Protein AF-A0A7X2ZW17-F1 (afdb_monomer_lite)

Sequence (114 aa):
MMQKDKVEVTSWTDDLEYINEELEYLIDIEDRILNNVHLYQQLHELKNENQSRIKTLQRYGSNMRHIIECDTAQCDAFYLQKHEKNRIVYLEHIKNYRRIKTKVLSQILLNIKV

pLDDT: mean 90.51, std 11.85, range [49.38, 98.75]

Radius of gyration: 18.06 Å; chains: 1; bounding box: 43×22×52 Å

Organism: NCBI:txid248905

Structure (mmCIF, N/CA/C/O backbone):
data_AF-A0A7X2ZW17-F1
#
_entry.id   AF-A0A7X2ZW17-F1
#
loop_
_atom_site.group_PDB
_atom_site.id
_atom_site.type_symbol
_atom_site.label_atom_id
_atom_site.label_alt_id
_atom_site.label_comp_id
_atom_site.label_asym_id
_atom_site.label_entity_id
_atom_site.label_seq_id
_atom_site.pdbx_PDB_ins_code
_atom_site.Cartn_x
_atom_site.Cartn_y
_atom_site.Cartn_z
_atom_site.occupancy
_atom_site.B_iso_or_equiv
_atom_site.auth_seq_id
_atom_site.auth_comp_id
_atom_site.auth_asym_id
_atom_site.auth_atom_id
_atom_site.pdbx_PDB_model_num
ATOM 1 N N . MET A 1 1 ? 11.509 -7.423 -22.107 1.00 57.97 1 MET A N 1
ATOM 2 C CA . MET A 1 1 ? 11.725 -6.701 -20.835 1.00 57.97 1 MET A CA 1
ATOM 3 C C . MET A 1 1 ? 10.626 -5.665 -20.646 1.00 57.97 1 MET A C 1
ATOM 5 O O . MET A 1 1 ? 9.693 -5.940 -19.911 1.00 57.97 1 MET A O 1
ATOM 9 N N . MET A 1 2 ? 10.590 -4.624 -21.483 1.00 71.69 2 MET A N 1
ATOM 10 C CA . MET A 1 2 ? 9.655 -3.494 -21.368 1.00 71.69 2 MET A CA 1
ATOM 11 C C . MET A 1 2 ? 8.157 -3.847 -21.246 1.00 71.69 2 MET A C 1
ATOM 13 O O . MET A 1 2 ? 7.451 -3.232 -20.455 1.00 71.69 2 MET A O 1
ATOM 17 N N . GLN A 1 3 ? 7.651 -4.848 -21.981 1.00 77.50 3 GLN A N 1
ATOM 18 C CA . GLN A 1 3 ? 6.237 -5.244 -21.871 1.00 77.50 3 GLN A CA 1
ATOM 19 C C . GLN A 1 3 ? 5.910 -5.893 -20.517 1.00 77.50 3 GLN A C 1
ATOM 21 O O . GLN A 1 3 ? 4.833 -5.661 -19.978 1.00 77.50 3 GLN A O 1
ATOM 26 N N . LYS A 1 4 ? 6.839 -6.680 -19.960 1.00 84.69 4 LYS A N 1
ATOM 27 C CA . LYS A 1 4 ? 6.680 -7.297 -18.638 1.00 84.69 4 LYS A CA 1
ATOM 28 C C . LYS A 1 4 ? 6.721 -6.226 -17.550 1.00 84.69 4 LYS A C 1
ATOM 30 O O . LYS A 1 4 ? 5.828 -6.192 -16.716 1.00 84.69 4 LYS A O 1
ATOM 35 N N . ASP A 1 5 ? 7.690 -5.321 -17.629 1.00 88.25 5 ASP A N 1
ATOM 36 C CA . ASP A 1 5 ? 7.874 -4.239 -16.657 1.00 88.25 5 ASP A CA 1
ATOM 37 C C . ASP A 1 5 ? 6.672 -3.283 -16.653 1.00 88.25 5 ASP A C 1
ATOM 39 O O . ASP A 1 5 ? 6.245 -2.806 -15.605 1.00 88.25 5 ASP A O 1
ATOM 43 N N . LYS A 1 6 ? 6.077 -3.038 -17.828 1.00 87.94 6 LYS A N 1
ATOM 44 C CA . LYS A 1 6 ? 4.842 -2.259 -17.959 1.00 87.94 6 LYS A CA 1
ATOM 45 C C . LYS A 1 6 ? 3.655 -2.951 -17.294 1.00 87.94 6 LYS A C 1
ATOM 47 O O . LYS A 1 6 ? 2.929 -2.303 -16.549 1.00 87.94 6 LYS A O 1
ATOM 52 N N . VAL A 1 7 ? 3.460 -4.245 -17.562 1.00 92.06 7 VAL A N 1
ATOM 53 C CA . VAL A 1 7 ? 2.406 -5.044 -16.913 1.00 92.06 7 VAL A CA 1
ATOM 54 C C . VAL A 1 7 ? 2.595 -5.047 -15.398 1.00 92.06 7 VAL A C 1
ATOM 56 O O . VAL A 1 7 ? 1.628 -4.900 -14.659 1.00 92.06 7 VAL A O 1
ATOM 59 N N . GLU A 1 8 ? 3.838 -5.149 -14.937 1.00 94.88 8 GLU A N 1
ATOM 60 C CA . GLU A 1 8 ? 4.168 -5.143 -13.519 1.00 94.88 8 GLU A CA 1
ATOM 61 C C . GLU A 1 8 ? 3.863 -3.786 -12.856 1.00 94.88 8 GLU A C 1
ATOM 63 O O . GLU A 1 8 ? 3.199 -3.756 -11.823 1.00 94.88 8 GLU A O 1
ATOM 68 N N . VAL A 1 9 ? 4.222 -2.657 -13.480 1.00 94.94 9 VAL A N 1
ATOM 69 C CA . VAL A 1 9 ? 3.849 -1.320 -12.972 1.00 94.94 9 VAL A CA 1
ATOM 70 C C . VAL A 1 9 ? 2.335 -1.111 -12.954 1.00 94.94 9 VAL A C 1
ATOM 72 O O . VAL A 1 9 ? 1.824 -0.506 -12.010 1.00 94.94 9 VAL A O 1
ATOM 75 N N . THR A 1 10 ? 1.611 -1.600 -13.967 1.00 95.25 10 THR A N 1
ATOM 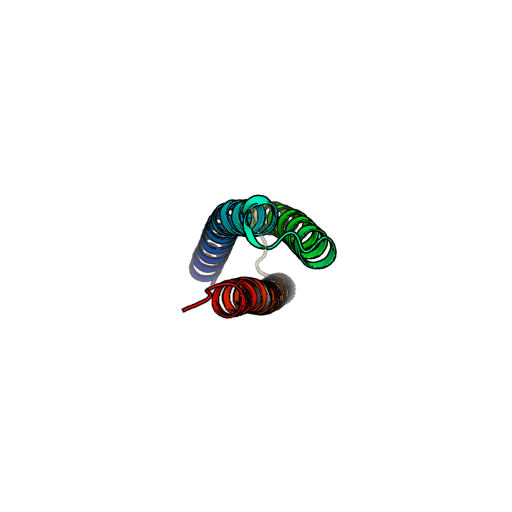76 C CA . THR A 1 10 ? 0.141 -1.565 -13.969 1.00 95.25 10 THR A CA 1
ATOM 77 C C . THR A 1 10 ? -0.413 -2.363 -12.794 1.00 95.25 10 THR A C 1
ATOM 79 O O . THR A 1 10 ? -1.154 -1.797 -12.002 1.00 95.25 10 THR A O 1
ATOM 82 N N . SER A 1 11 ? 0.044 -3.603 -12.600 1.00 97.44 11 SER A N 1
ATOM 83 C CA . SER A 1 11 ? -0.373 -4.442 -11.47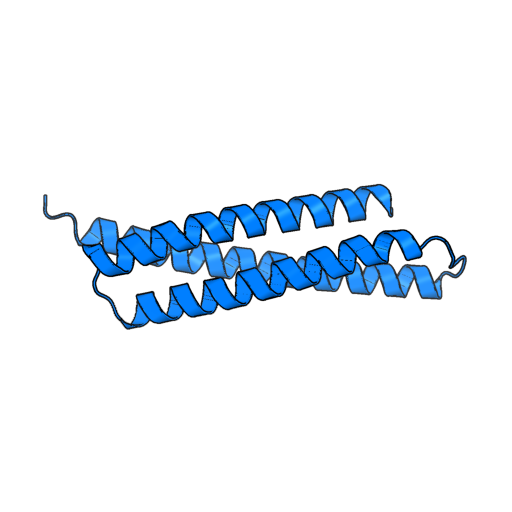0 1.00 97.44 11 SER A CA 1
ATOM 84 C C . SER A 1 11 ? -0.110 -3.774 -10.121 1.00 97.44 11 SER A C 1
ATOM 86 O O . SER A 1 11 ? -0.986 -3.765 -9.266 1.00 97.44 11 SER A O 1
ATOM 88 N N . TRP A 1 12 ? 1.069 -3.176 -9.922 1.00 98.31 12 TRP A N 1
ATOM 89 C CA . TRP A 1 12 ? 1.361 -2.452 -8.685 1.00 98.31 12 TRP A CA 1
ATOM 90 C C . TRP A 1 12 ? 0.440 -1.251 -8.493 1.00 98.31 12 TRP A C 1
ATOM 92 O O . TRP A 1 12 ? 0.035 -0.971 -7.373 1.00 98.31 12 TRP A O 1
ATOM 102 N N . THR A 1 13 ? 0.127 -0.523 -9.566 1.00 98.00 13 THR A N 1
ATOM 103 C CA . THR A 1 13 ? -0.780 0.629 -9.495 1.00 98.00 13 THR A CA 1
ATOM 104 C C . THR A 1 13 ? -2.181 0.179 -9.094 1.00 98.00 13 THR A C 1
ATOM 106 O O . THR A 1 13 ? -2.738 0.754 -8.166 1.00 98.00 13 THR A O 1
ATOM 109 N N . ASP A 1 14 ? -2.698 -0.879 -9.721 1.00 98.38 14 ASP A N 1
ATOM 110 C CA . ASP A 1 14 ? -4.015 -1.448 -9.421 1.00 98.38 14 ASP A CA 1
ATOM 111 C C . ASP A 1 14 ? -4.096 -1.938 -7.963 1.00 98.38 14 ASP A C 1
ATOM 113 O O . ASP A 1 14 ? -5.061 -1.643 -7.258 1.00 98.38 14 ASP A O 1
ATOM 117 N N . ASP A 1 15 ? -3.046 -2.601 -7.464 1.00 98.44 15 ASP A N 1
ATOM 118 C CA . ASP A 1 15 ? -2.956 -3.012 -6.057 1.00 98.44 15 ASP A CA 1
ATOM 119 C C . ASP A 1 15 ? -3.002 -1.813 -5.098 1.00 98.44 15 ASP A C 1
ATOM 121 O O . ASP A 1 15 ? -3.632 -1.878 -4.041 1.00 98.44 15 ASP A O 1
ATOM 125 N N . LEU A 1 16 ? -2.308 -0.718 -5.432 1.00 98.69 16 LEU A N 1
ATOM 126 C CA . LEU A 1 16 ? -2.301 0.480 -4.595 1.00 98.69 16 LEU A CA 1
ATOM 127 C C . LEU A 1 16 ? -3.640 1.228 -4.643 1.00 98.69 16 LEU A C 1
ATOM 129 O O . LEU A 1 16 ? -4.037 1.784 -3.620 1.00 98.69 16 LEU A O 1
ATOM 133 N N . GLU A 1 17 ? -4.340 1.241 -5.779 1.00 98.56 17 GLU A N 1
ATOM 134 C CA . GLU A 1 17 ? -5.703 1.785 -5.886 1.00 98.56 17 GLU A CA 1
ATOM 135 C C . GLU A 1 17 ? -6.672 0.976 -5.013 1.00 98.56 17 GLU A C 1
ATOM 137 O O . GLU A 1 17 ? -7.383 1.549 -4.188 1.00 98.56 17 GLU A O 1
ATOM 142 N N . TYR A 1 18 ? -6.605 -0.359 -5.073 1.00 98.69 18 TYR A N 1
ATOM 143 C CA . TYR A 1 18 ? -7.376 -1.224 -4.174 1.00 98.69 18 TYR A CA 1
ATOM 144 C C . TYR A 1 18 ? -7.057 -0.945 -2.696 1.00 98.69 18 TYR A C 1
ATOM 146 O O . TYR A 1 18 ? -7.952 -0.825 -1.860 1.00 98.69 18 TYR A O 1
ATOM 154 N N . ILE A 1 19 ? -5.774 -0.786 -2.354 1.00 98.75 19 ILE A N 1
ATOM 155 C CA . ILE A 1 19 ? -5.361 -0.413 -0.994 1.00 98.75 19 ILE A CA 1
ATOM 156 C C . ILE A 1 19 ? -5.912 0.957 -0.594 1.00 98.75 19 ILE A C 1
ATOM 158 O O . ILE A 1 19 ? -6.244 1.146 0.575 1.00 98.75 19 ILE A O 1
ATOM 162 N N . ASN A 1 20 ? -6.016 1.910 -1.522 1.00 98.56 20 ASN A N 1
ATOM 163 C CA . ASN A 1 20 ? -6.591 3.220 -1.234 1.00 98.56 20 ASN A CA 1
ATOM 164 C C . ASN A 1 20 ? -8.059 3.091 -0.809 1.00 98.56 20 ASN A C 1
ATOM 166 O O . ASN A 1 20 ? -8.437 3.675 0.202 1.00 98.56 20 ASN A O 1
ATOM 170 N N . GLU A 1 21 ? -8.850 2.297 -1.534 1.00 98.56 21 GLU A N 1
ATOM 171 C CA . GLU A 1 21 ? -10.241 1.994 -1.172 1.00 98.56 21 GLU A CA 1
ATOM 172 C C . GLU A 1 21 ? -10.325 1.264 0.174 1.00 98.56 21 GLU A C 1
ATOM 174 O O . GLU A 1 21 ? -11.106 1.639 1.048 1.00 98.56 21 GLU A O 1
ATOM 179 N N . GLU A 1 22 ? -9.473 0.258 0.391 1.00 98.56 22 GLU A N 1
ATOM 180 C CA . GLU A 1 22 ? -9.455 -0.491 1.647 1.00 98.56 22 GLU A CA 1
ATOM 181 C C . GLU A 1 22 ? -9.071 0.398 2.845 1.00 98.56 22 GLU A C 1
ATOM 183 O O . GLU A 1 22 ? -9.604 0.226 3.941 1.00 98.56 22 GLU A O 1
ATOM 188 N N . LEU A 1 23 ? -8.191 1.387 2.651 1.00 98.69 23 LEU A N 1
ATOM 189 C CA . LEU A 1 23 ? -7.836 2.362 3.684 1.00 98.69 23 LEU A CA 1
ATOM 190 C C . LEU A 1 23 ? -9.005 3.268 4.079 1.00 98.69 23 LEU A C 1
ATOM 192 O O . LEU A 1 23 ? -9.092 3.599 5.258 1.00 98.69 23 LEU A O 1
ATOM 196 N N . GLU A 1 24 ? -9.909 3.626 3.161 1.00 98.38 24 GLU A N 1
ATOM 197 C CA . GLU A 1 24 ? -11.128 4.375 3.518 1.00 98.38 24 GLU A CA 1
ATOM 198 C C . GLU A 1 24 ? -11.963 3.593 4.535 1.00 98.38 24 GLU A C 1
ATOM 200 O O . GLU A 1 24 ? -12.337 4.124 5.579 1.00 98.38 24 GLU A O 1
ATOM 205 N N . TYR A 1 25 ? -12.176 2.298 4.285 1.00 98.38 25 TYR A N 1
ATOM 206 C CA . TYR A 1 25 ? -12.914 1.444 5.213 1.00 98.38 25 TYR A CA 1
ATOM 207 C C . TYR A 1 25 ? -12.196 1.281 6.553 1.00 98.38 25 TYR A C 1
ATOM 209 O O . TYR A 1 25 ? -12.842 1.291 7.598 1.00 98.38 25 TYR A O 1
ATOM 217 N N . LEU A 1 26 ? -10.868 1.129 6.550 1.00 98.25 26 LEU A N 1
ATOM 218 C CA . LEU A 1 26 ? -10.100 1.006 7.792 1.00 98.25 26 LEU A CA 1
ATOM 219 C C . LEU A 1 26 ? -10.154 2.290 8.629 1.00 98.25 26 LEU A C 1
ATOM 221 O O . LEU A 1 26 ? -10.224 2.195 9.852 1.00 98.25 26 LEU A O 1
ATOM 225 N N . ILE A 1 27 ? -10.143 3.461 7.987 1.00 98.25 27 ILE A N 1
ATOM 226 C CA . ILE A 1 27 ? -10.312 4.761 8.648 1.00 98.25 27 ILE A CA 1
ATOM 227 C C . ILE A 1 27 ? -11.721 4.878 9.234 1.00 98.25 27 ILE A C 1
ATOM 229 O O . ILE A 1 27 ? -11.853 5.207 10.406 1.00 98.25 27 ILE A O 1
ATOM 233 N N . ASP A 1 28 ? -12.759 4.539 8.467 1.00 97.38 28 ASP A N 1
ATOM 234 C CA . ASP A 1 28 ? -14.148 4.565 8.943 1.00 97.38 28 ASP A CA 1
ATOM 235 C C . ASP A 1 28 ? -14.381 3.610 10.128 1.00 97.38 28 ASP A C 1
ATOM 237 O O . ASP A 1 28 ? -15.107 3.934 11.069 1.00 97.38 28 ASP A O 1
ATOM 241 N N . ILE A 1 29 ? -13.775 2.417 10.096 1.00 95.56 29 ILE A N 1
ATOM 242 C CA . ILE A 1 29 ? -13.818 1.457 11.209 1.00 95.56 29 ILE A CA 1
ATOM 243 C C . ILE A 1 29 ? -13.131 2.037 12.440 1.00 95.56 29 ILE A C 1
ATOM 245 O O . ILE A 1 29 ? -13.637 1.900 13.555 1.00 95.56 29 ILE A O 1
ATOM 249 N N . GLU A 1 30 ? -11.963 2.641 12.251 1.00 95.12 30 GLU A N 1
ATOM 250 C CA . GLU A 1 30 ? -11.219 3.250 13.339 1.00 95.12 30 GLU A CA 1
ATOM 251 C C . GLU A 1 30 ? -12.059 4.354 14.001 1.00 95.12 30 GLU A C 1
ATOM 253 O O . GLU A 1 30 ? -12.305 4.262 15.205 1.00 95.12 30 GLU A O 1
ATOM 258 N N . ASP A 1 31 ? -12.593 5.286 13.209 1.00 94.38 31 ASP A N 1
ATOM 259 C CA . ASP A 1 31 ? -13.338 6.461 13.676 1.00 94.38 31 ASP A CA 1
ATOM 260 C C . ASP A 1 31 ? -14.633 6.071 14.405 1.00 94.38 31 ASP A C 1
ATOM 262 O O . ASP A 1 31 ? -14.986 6.634 15.438 1.00 94.38 31 ASP A O 1
ATOM 266 N N . ARG A 1 32 ? -15.342 5.049 13.908 1.00 93.56 32 ARG A N 1
ATOM 267 C CA . ARG A 1 32 ? -16.663 4.674 14.440 1.00 93.56 32 ARG A CA 1
ATOM 268 C C . ARG A 1 32 ? -16.619 3.632 15.549 1.00 93.56 32 ARG A C 1
ATOM 270 O O . ARG A 1 32 ? -17.548 3.573 16.353 1.00 93.56 32 ARG A O 1
ATOM 277 N N . ILE A 1 33 ? -15.601 2.771 15.568 1.00 92.00 33 ILE A N 1
ATOM 278 C CA . ILE A 1 33 ? -15.564 1.593 16.448 1.00 92.00 33 ILE A CA 1
ATOM 279 C C . ILE A 1 33 ? -14.403 1.685 17.433 1.00 92.00 33 ILE A C 1
ATOM 281 O O . ILE A 1 33 ? -14.606 1.514 18.634 1.00 92.00 33 ILE A O 1
ATOM 285 N N . LEU A 1 34 ? -13.186 1.937 16.946 1.00 92.81 34 LEU A N 1
ATOM 286 C CA . LEU A 1 34 ? -11.976 1.781 17.758 1.00 92.81 34 LEU A CA 1
ATOM 287 C C . LEU A 1 34 ? -11.620 3.037 18.558 1.00 92.81 34 LEU A C 1
ATOM 289 O O . LEU A 1 34 ? -11.106 2.901 19.667 1.00 92.81 34 LEU A 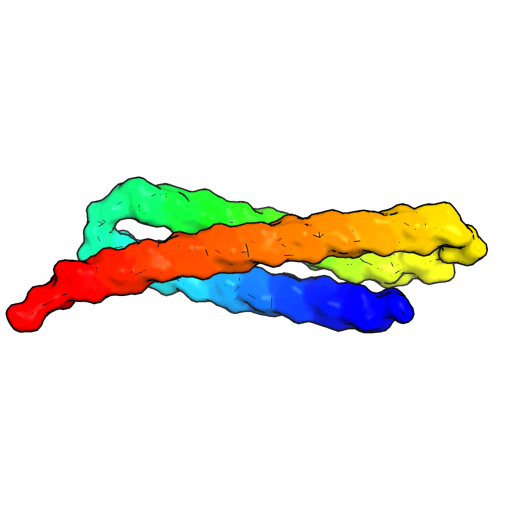O 1
ATOM 293 N N . ASN A 1 35 ? -11.898 4.230 18.020 1.00 92.06 35 ASN A N 1
ATOM 294 C CA . ASN A 1 35 ? -11.645 5.529 18.655 1.00 92.06 35 ASN A CA 1
ATOM 295 C C . ASN A 1 35 ? -10.205 5.679 19.203 1.00 92.06 35 ASN A C 1
ATOM 297 O O . ASN A 1 35 ? -9.968 6.225 20.284 1.00 92.06 35 ASN A O 1
ATOM 301 N N . ASN A 1 36 ? -9.220 5.168 18.468 1.00 93.44 36 ASN A N 1
ATOM 302 C CA . ASN A 1 36 ? -7.796 5.237 18.762 1.00 93.44 36 ASN A CA 1
ATOM 303 C C . ASN A 1 36 ? -7.104 6.296 17.885 1.00 93.44 36 ASN A C 1
ATOM 305 O O . ASN A 1 36 ? -6.544 6.003 16.828 1.00 93.44 36 ASN A O 1
ATOM 309 N N . VAL A 1 37 ? -7.020 7.521 18.411 1.00 94.25 37 VAL A N 1
ATOM 310 C CA . VAL A 1 37 ? -6.427 8.694 17.736 1.00 94.25 37 VAL A CA 1
ATOM 311 C C . VAL A 1 37 ? -5.061 8.416 17.093 1.00 94.25 37 VAL A C 1
ATOM 313 O O . VAL A 1 37 ? -4.765 8.934 16.017 1.00 94.25 37 VAL A O 1
ATOM 316 N N . HIS A 1 38 ? -4.213 7.594 17.718 1.00 95.31 38 HIS A N 1
ATOM 317 C CA . HIS A 1 38 ? -2.905 7.274 17.148 1.00 95.31 38 HIS A CA 1
ATOM 318 C C . HIS A 1 38 ? -3.018 6.376 15.907 1.00 95.31 38 HIS A C 1
ATOM 320 O O . HIS A 1 38 ? -2.301 6.575 14.927 1.00 95.31 38 HIS A O 1
ATOM 326 N N . LEU A 1 39 ? -3.923 5.396 15.933 1.00 95.81 39 LEU A N 1
ATOM 327 C CA . LEU A 1 39 ? -4.188 4.526 14.791 1.00 95.81 39 LEU A CA 1
ATOM 328 C C . LEU A 1 39 ? -4.871 5.293 13.652 1.00 95.81 39 LEU A C 1
ATOM 330 O O . LEU A 1 39 ? -4.491 5.098 12.498 1.00 95.81 39 LEU A O 1
ATOM 334 N N . TYR A 1 40 ? -5.787 6.211 13.974 1.00 96.94 40 TYR A N 1
ATOM 335 C CA . TYR A 1 40 ? -6.391 7.131 13.006 1.00 96.94 40 TYR A CA 1
ATOM 336 C C . TYR A 1 40 ? -5.327 7.911 12.228 1.00 96.94 40 TYR A C 1
ATOM 338 O O . TYR A 1 40 ? -5.297 7.895 10.997 1.00 96.94 40 TYR A O 1
ATOM 346 N N . GLN A 1 41 ? -4.398 8.549 12.950 1.00 97.50 41 GLN A N 1
ATOM 347 C CA . GLN A 1 41 ? -3.300 9.310 12.350 1.00 97.50 41 GLN A CA 1
ATOM 348 C C . GLN A 1 41 ? -2.427 8.426 11.452 1.00 97.50 41 GLN A C 1
ATOM 350 O O . GLN A 1 41 ? -2.157 8.797 10.311 1.00 97.50 41 GLN A O 1
ATOM 355 N N . GLN A 1 42 ? -2.063 7.226 11.919 1.00 97.94 42 GLN A N 1
ATOM 356 C CA . GLN A 1 42 ? -1.278 6.272 11.128 1.00 97.94 42 GLN A CA 1
ATOM 357 C C . GLN A 1 42 ? -1.977 5.856 9.828 1.00 97.94 42 GLN A C 1
ATOM 359 O O . GLN A 1 42 ? -1.314 5.693 8.804 1.00 97.94 42 GLN A O 1
ATOM 364 N N . LEU A 1 43 ? -3.297 5.666 9.852 1.00 98.44 43 LEU A N 1
ATOM 365 C CA . LEU A 1 43 ? -4.067 5.302 8.663 1.00 98.44 43 LEU A CA 1
ATOM 366 C C . LEU A 1 43 ? -4.122 6.449 7.646 1.00 98.44 43 LEU A C 1
ATOM 368 O O . LEU A 1 43 ? -3.931 6.211 6.453 1.00 98.44 43 LEU A O 1
ATOM 372 N N . HIS A 1 44 ? -4.308 7.690 8.103 1.00 98.31 44 HIS A N 1
ATOM 373 C CA . HIS A 1 44 ? -4.290 8.871 7.231 1.00 98.31 44 HIS A CA 1
ATOM 374 C C .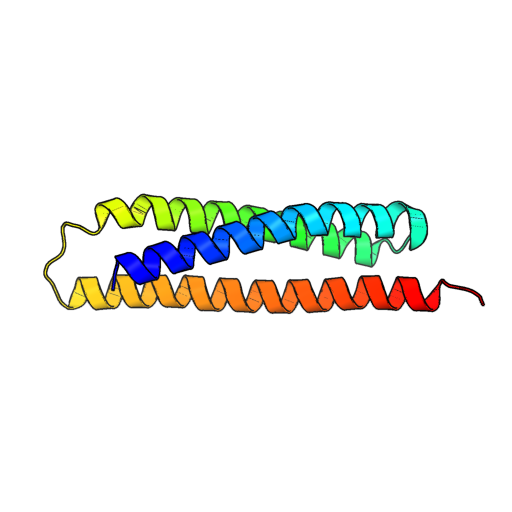 HIS A 1 44 ? -2.912 9.139 6.626 1.00 98.31 44 HIS A C 1
ATOM 376 O O . HIS A 1 44 ? -2.806 9.404 5.427 1.00 98.31 44 HIS A O 1
ATOM 382 N N . GLU A 1 45 ? -1.844 9.026 7.417 1.00 98.38 45 GLU A N 1
ATOM 383 C CA . GLU A 1 45 ? -0.466 9.113 6.919 1.00 98.38 45 GLU A CA 1
ATOM 384 C C . GLU A 1 45 ? -0.210 8.055 5.840 1.00 98.38 45 GLU A C 1
ATOM 386 O O . GLU A 1 45 ? 0.224 8.382 4.733 1.00 98.38 45 GLU A O 1
ATOM 391 N N . LEU A 1 46 ? -0.577 6.801 6.115 1.00 98.62 46 LEU A N 1
ATOM 392 C CA . LEU A 1 46 ? -0.425 5.695 5.177 1.00 98.62 46 LEU A CA 1
ATOM 393 C C . LEU A 1 46 ? -1.224 5.906 3.882 1.00 98.62 46 LEU A C 1
ATOM 395 O O . LEU A 1 46 ? -0.732 5.578 2.800 1.00 98.62 46 LEU A O 1
ATOM 399 N N . LYS A 1 47 ? -2.431 6.472 3.967 1.00 98.62 47 LYS A N 1
ATOM 400 C CA . LYS A 1 47 ? -3.259 6.822 2.806 1.00 98.62 47 LYS A CA 1
ATOM 401 C C . LYS A 1 47 ? -2.618 7.915 1.955 1.00 98.62 47 LYS A C 1
ATOM 403 O O . LYS A 1 47 ? -2.531 7.766 0.736 1.00 98.62 47 LYS A O 1
ATOM 408 N N . ASN A 1 48 ? -2.094 8.968 2.580 1.00 98.44 48 ASN A N 1
ATOM 409 C CA . ASN A 1 48 ? -1.373 10.029 1.874 1.00 98.44 48 ASN A CA 1
ATOM 410 C C . ASN A 1 48 ? -0.121 9.485 1.166 1.00 98.44 48 ASN A C 1
ATOM 412 O O . ASN A 1 48 ? 0.130 9.797 -0.004 1.00 98.44 48 ASN A O 1
ATOM 416 N N . GLU A 1 49 ? 0.643 8.622 1.842 1.00 98.31 49 GLU A N 1
ATOM 417 C CA . GLU A 1 49 ? 1.782 7.924 1.243 1.00 98.31 49 GLU A CA 1
ATOM 418 C C . GLU A 1 49 ? 1.350 7.047 0.061 1.00 98.31 49 GLU A C 1
ATOM 420 O O . GLU A 1 49 ? 1.969 7.101 -1.004 1.00 98.31 49 GLU A O 1
ATOM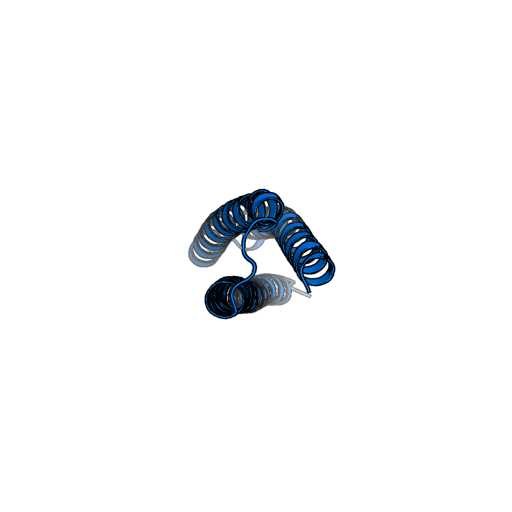 425 N N . ASN A 1 50 ? 0.264 6.284 0.211 1.00 98.69 50 ASN A N 1
ATOM 426 C CA . ASN A 1 50 ? -0.282 5.423 -0.835 1.00 98.69 50 ASN A CA 1
ATOM 427 C C . ASN A 1 50 ? -0.637 6.217 -2.104 1.00 98.69 50 ASN A C 1
ATOM 429 O O . ASN A 1 50 ? -0.177 5.887 -3.196 1.00 98.69 50 ASN A O 1
ATOM 433 N N . GLN A 1 51 ? -1.359 7.330 -1.956 1.00 98.50 51 GLN A N 1
ATOM 434 C CA . GLN A 1 51 ? -1.726 8.212 -3.069 1.00 98.50 51 GLN A CA 1
ATOM 435 C C . GLN A 1 51 ? -0.507 8.853 -3.745 1.00 98.50 51 GLN A C 1
ATOM 437 O O . GLN A 1 51 ? -0.464 8.999 -4.970 1.00 98.50 51 GLN A O 1
ATOM 442 N N . SER A 1 52 ? 0.512 9.226 -2.968 1.00 98.31 52 SER A N 1
ATOM 443 C CA . SER A 1 52 ? 1.778 9.735 -3.508 1.00 98.31 52 SER A CA 1
ATOM 444 C C . SER A 1 52 ? 2.496 8.679 -4.364 1.00 98.31 52 SER A C 1
ATOM 446 O O . SER A 1 52 ? 3.022 8.976 -5.446 1.00 98.31 52 SER A O 1
ATOM 448 N N . ARG A 1 53 ? 2.462 7.413 -3.931 1.00 97.69 53 ARG A N 1
ATOM 449 C CA . ARG A 1 53 ? 3.046 6.281 -4.663 1.00 97.69 53 ARG A CA 1
ATOM 450 C C . ARG A 1 53 ? 2.283 5.952 -5.939 1.00 97.69 53 ARG A C 1
ATOM 452 O O . ARG A 1 53 ? 2.934 5.785 -6.968 1.00 97.69 53 ARG A O 1
ATOM 459 N N . ILE A 1 54 ? 0.949 5.958 -5.912 1.00 98.25 54 ILE A N 1
ATOM 460 C CA . ILE A 1 54 ? 0.109 5.812 -7.115 1.00 98.25 54 ILE A CA 1
ATOM 461 C C . ILE A 1 54 ? 0.530 6.835 -8.176 1.00 98.25 54 ILE A C 1
ATOM 463 O O . ILE A 1 54 ? 0.897 6.465 -9.291 1.00 98.25 54 ILE A O 1
ATOM 467 N N . LYS A 1 55 ? 0.605 8.122 -7.808 1.00 97.38 55 LYS A N 1
ATOM 468 C CA . LYS A 1 55 ? 1.035 9.199 -8.723 1.00 97.38 55 LYS A CA 1
ATOM 469 C C . LYS A 1 55 ? 2.448 8.978 -9.270 1.00 97.38 55 LYS A C 1
ATOM 471 O O . LYS A 1 55 ? 2.736 9.317 -10.420 1.00 97.38 55 LYS A O 1
ATOM 476 N N . THR A 1 56 ? 3.342 8.430 -8.449 1.00 96.19 56 THR A N 1
ATOM 477 C CA . THR A 1 56 ? 4.718 8.107 -8.850 1.00 96.19 56 THR A CA 1
ATOM 478 C C . THR A 1 56 ? 4.748 6.979 -9.880 1.00 96.19 56 THR A C 1
ATOM 480 O O . THR A 1 56 ? 5.398 7.127 -10.918 1.00 96.19 56 THR A O 1
ATOM 483 N N . LEU A 1 57 ? 4.014 5.890 -9.638 1.00 95.69 57 LEU A N 1
ATOM 484 C CA . LEU A 1 57 ? 3.934 4.744 -10.545 1.00 95.69 57 LEU A CA 1
ATOM 485 C C . LEU A 1 57 ? 3.231 5.097 -11.856 1.00 95.69 57 LEU A C 1
ATOM 487 O O . LEU A 1 57 ? 3.745 4.757 -12.919 1.00 95.69 57 LEU A O 1
ATOM 491 N N . GLN A 1 58 ? 2.142 5.867 -11.813 1.00 94.38 58 GLN A N 1
ATOM 492 C CA . GLN A 1 58 ? 1.453 6.352 -13.013 1.00 94.38 58 GLN A CA 1
ATOM 493 C C . GLN A 1 58 ? 2.382 7.195 -13.900 1.00 94.38 58 GLN A C 1
ATOM 495 O O . GLN A 1 58 ? 2.466 6.966 -15.108 1.00 94.38 58 GLN A O 1
ATOM 500 N N . ARG A 1 59 ? 3.151 8.122 -13.304 1.00 92.94 59 ARG A N 1
ATOM 501 C CA . ARG A 1 59 ? 4.153 8.927 -14.028 1.00 92.94 59 ARG A CA 1
ATOM 502 C C . ARG A 1 59 ? 5.295 8.071 -14.570 1.00 92.94 59 ARG A C 1
ATOM 504 O O . ARG A 1 59 ? 5.815 8.320 -15.655 1.00 92.94 59 ARG A O 1
ATOM 511 N N . TYR A 1 60 ? 5.728 7.072 -13.811 1.00 91.56 60 TYR A N 1
ATOM 512 C CA . TYR A 1 60 ? 6.755 6.150 -14.273 1.00 91.56 60 TYR A CA 1
ATOM 513 C C . TYR A 1 60 ? 6.258 5.322 -15.469 1.00 91.56 60 TYR A C 1
ATOM 515 O O . TYR A 1 60 ? 6.933 5.286 -16.496 1.00 91.56 60 TYR A O 1
ATOM 523 N N . GLY A 1 61 ? 5.050 4.762 -15.385 1.00 89.62 61 GLY A N 1
ATOM 524 C CA . GLY A 1 61 ? 4.403 4.008 -16.458 1.00 89.62 61 GLY A CA 1
ATOM 525 C C . GLY A 1 61 ? 4.087 4.846 -17.702 1.00 89.62 61 GLY A C 1
ATOM 526 O O . GLY A 1 61 ? 4.206 4.346 -18.821 1.00 89.62 61 GLY A O 1
ATOM 527 N N . SER A 1 62 ? 3.747 6.135 -17.560 1.00 87.00 62 SER A N 1
ATOM 528 C CA . SER A 1 62 ? 3.605 7.036 -18.715 1.00 87.00 62 SER A CA 1
ATOM 529 C C . SER A 1 62 ? 4.947 7.262 -19.410 1.00 87.00 62 SER A C 1
ATOM 531 O O . SER A 1 62 ? 5.029 7.179 -20.634 1.00 87.00 62 SER A O 1
ATOM 533 N N . ASN A 1 63 ? 6.012 7.451 -18.626 1.00 83.75 63 ASN A N 1
ATOM 534 C CA . ASN A 1 63 ? 7.365 7.653 -19.137 1.00 83.75 63 ASN A CA 1
ATOM 535 C C . ASN A 1 63 ? 7.955 6.396 -19.785 1.00 83.75 63 ASN A C 1
ATOM 537 O O . ASN A 1 63 ? 8.819 6.521 -20.648 1.00 83.75 63 ASN A O 1
ATOM 541 N N . MET A 1 64 ? 7.458 5.199 -19.446 1.00 80.56 64 MET A N 1
ATOM 542 C CA . MET A 1 64 ? 7.880 3.959 -20.104 1.00 80.56 64 MET A CA 1
ATOM 543 C C . MET A 1 64 ? 7.611 3.941 -21.612 1.00 80.56 64 MET A C 1
ATOM 545 O O . MET A 1 64 ? 8.329 3.275 -22.348 1.00 80.56 64 MET A O 1
ATOM 549 N N . ARG A 1 65 ? 6.613 4.689 -22.099 1.00 65.75 65 ARG A N 1
ATOM 550 C CA . ARG A 1 65 ? 6.325 4.777 -23.542 1.00 65.75 65 ARG A CA 1
ATOM 551 C C . ARG A 1 65 ? 7.404 5.542 -24.316 1.00 65.75 65 ARG A C 1
ATOM 553 O O . ARG A 1 65 ? 7.536 5.330 -25.512 1.00 65.75 65 ARG A O 1
ATOM 560 N N . HIS A 1 66 ? 8.172 6.393 -23.635 1.00 61.75 66 HIS A N 1
ATOM 561 C CA . HIS A 1 66 ? 9.256 7.190 -24.215 1.00 61.75 66 HIS A CA 1
ATOM 562 C C . HIS A 1 66 ? 10.623 6.481 -24.154 1.00 61.75 66 HIS A C 1
ATOM 564 O O . HIS A 1 66 ? 11.621 7.044 -24.581 1.00 61.75 66 HIS A O 1
ATOM 570 N N . ILE A 1 67 ? 10.684 5.240 -23.646 1.00 61.16 67 ILE A N 1
ATOM 571 C CA . ILE A 1 67 ? 11.925 4.444 -23.521 1.00 61.16 67 ILE A CA 1
ATOM 572 C C . ILE A 1 67 ? 12.403 3.890 -24.883 1.00 61.16 67 ILE A C 1
ATOM 574 O O . ILE A 1 67 ? 13.495 3.345 -24.983 1.00 61.16 67 ILE A O 1
ATOM 578 N N . ILE A 1 68 ? 11.627 4.092 -25.954 1.00 55.28 68 ILE A N 1
ATOM 579 C CA . ILE A 1 68 ? 11.851 3.550 -27.308 1.00 55.28 68 ILE A CA 1
ATOM 580 C C . ILE A 1 68 ? 13.137 4.087 -27.991 1.00 55.28 68 ILE A C 1
ATOM 582 O O . ILE A 1 68 ? 13.495 3.605 -29.057 1.00 55.28 68 ILE A O 1
ATOM 586 N N . GLU A 1 69 ? 13.881 5.022 -27.389 1.00 55.03 69 GLU A N 1
ATOM 587 C CA . GLU A 1 69 ? 14.991 5.724 -28.061 1.00 55.03 69 GLU A CA 1
ATOM 588 C C . GLU A 1 69 ? 16.423 5.368 -27.606 1.00 55.03 69 GLU A C 1
ATOM 590 O O . GLU A 1 69 ? 17.355 6.023 -28.067 1.00 55.03 69 GLU A O 1
ATOM 595 N N . CYS A 1 70 ? 16.664 4.386 -26.722 1.00 63.53 70 CYS A N 1
ATOM 596 C CA . CYS A 1 70 ? 18.036 4.146 -26.236 1.00 63.53 70 CYS A CA 1
ATOM 597 C C . CYS A 1 70 ? 18.591 2.732 -26.470 1.00 63.53 70 CYS A C 1
ATOM 599 O O . CYS A 1 70 ? 18.305 1.816 -25.709 1.00 63.53 70 CYS A O 1
ATOM 601 N N . ASP A 1 71 ? 19.494 2.607 -27.449 1.00 64.75 71 ASP A N 1
ATOM 602 C CA . ASP A 1 71 ? 20.180 1.362 -27.844 1.00 64.75 71 ASP A CA 1
ATOM 603 C C . ASP A 1 71 ? 21.537 1.149 -27.133 1.00 64.75 71 ASP A C 1
ATOM 605 O O . ASP A 1 71 ? 22.469 0.564 -27.689 1.00 64.75 71 ASP A O 1
ATOM 609 N N . THR A 1 72 ? 21.706 1.656 -25.905 1.00 75.94 72 THR A N 1
ATOM 610 C CA . THR A 1 72 ? 22.974 1.514 -25.163 1.00 75.94 72 THR A CA 1
ATOM 611 C C . THR A 1 72 ? 22.811 0.690 -23.891 1.00 75.94 72 THR A C 1
ATOM 613 O O . THR A 1 72 ? 21.870 0.882 -23.123 1.00 75.94 72 THR A O 1
ATOM 616 N N . ALA A 1 73 ? 23.804 -0.153 -23.589 1.00 77.06 73 ALA A N 1
ATOM 617 C CA . ALA A 1 73 ? 23.836 -0.943 -22.353 1.00 77.06 73 ALA A CA 1
ATOM 618 C C . ALA A 1 73 ? 23.788 -0.077 -21.073 1.00 77.06 73 ALA A C 1
ATOM 620 O O . ALA A 1 73 ? 23.335 -0.527 -20.021 1.00 77.06 73 ALA A O 1
ATOM 621 N N . GLN A 1 74 ? 24.239 1.181 -21.150 1.00 76.62 74 GLN A N 1
ATOM 622 C CA . GLN A 1 74 ? 24.152 2.138 -20.042 1.00 76.62 74 GLN A CA 1
ATOM 623 C C . GLN A 1 74 ? 22.703 2.563 -19.767 1.00 76.62 74 GLN A C 1
ATOM 625 O O . GLN A 1 74 ? 22.302 2.662 -18.606 1.00 76.62 74 GLN A O 1
ATOM 630 N N . CYS A 1 75 ? 21.903 2.769 -20.815 1.00 75.38 75 CYS A N 1
ATOM 631 C CA . CYS A 1 75 ? 20.476 3.043 -20.674 1.00 75.38 75 CYS A CA 1
ATOM 632 C C . CYS A 1 75 ? 19.715 1.847 -20.107 1.00 75.38 75 CYS A C 1
ATOM 634 O O . CYS A 1 75 ? 18.906 2.033 -19.197 1.00 75.38 75 CYS A O 1
ATOM 636 N N . ASP A 1 76 ? 20.006 0.633 -20.581 1.00 77.00 76 ASP A N 1
ATOM 637 C CA . ASP A 1 76 ? 19.388 -0.588 -20.053 1.00 77.00 76 ASP A CA 1
ATOM 638 C C . ASP A 1 76 ? 19.623 -0.722 -18.543 1.00 77.00 76 ASP A C 1
ATOM 640 O O . ASP A 1 76 ? 18.680 -0.920 -17.773 1.00 77.00 76 ASP A O 1
ATOM 644 N N . ALA A 1 77 ? 20.868 -0.526 -18.095 1.00 82.75 77 ALA A N 1
ATOM 645 C CA . ALA A 1 77 ? 21.218 -0.567 -16.677 1.00 82.75 77 ALA A CA 1
ATOM 646 C C . ALA A 1 77 ? 20.495 0.521 -15.860 1.00 82.75 77 ALA A C 1
ATOM 648 O O . ALA A 1 77 ? 20.004 0.249 -14.762 1.00 82.75 77 ALA A O 1
ATOM 649 N N . PHE A 1 78 ? 20.387 1.740 -16.397 1.00 83.56 78 PHE A N 1
ATOM 650 C CA . PHE A 1 78 ? 19.681 2.843 -15.743 1.00 83.56 78 PHE A CA 1
ATOM 651 C C . PHE A 1 78 ? 18.184 2.551 -15.565 1.00 83.56 78 PHE A C 1
ATOM 653 O O . PHE A 1 78 ? 17.638 2.729 -14.470 1.00 83.56 78 PHE A O 1
ATOM 660 N N . TYR A 1 79 ? 17.504 2.086 -16.617 1.00 82.56 79 TYR A N 1
ATOM 661 C CA . TYR A 1 79 ? 16.074 1.784 -16.548 1.00 82.56 79 TYR A CA 1
ATOM 662 C C . TYR A 1 79 ? 15.780 0.580 -15.661 1.00 82.56 79 TYR A C 1
ATOM 664 O O . TYR A 1 79 ? 14.818 0.636 -14.890 1.00 82.56 79 TYR A O 1
ATOM 672 N N . LEU A 1 80 ? 16.635 -0.446 -15.695 1.00 86.56 80 LEU A N 1
ATOM 673 C CA . LEU A 1 80 ? 16.549 -1.587 -14.789 1.00 86.56 80 LEU A CA 1
ATOM 674 C C . LEU A 1 80 ? 16.692 -1.148 -13.327 1.00 86.56 80 LEU A C 1
ATOM 676 O O . LEU A 1 80 ? 15.843 -1.473 -12.499 1.00 86.56 80 LEU A O 1
ATOM 680 N N . GLN A 1 81 ? 17.708 -0.342 -13.004 1.00 89.69 81 GLN A N 1
ATOM 681 C CA . GLN A 1 81 ? 17.905 0.169 -11.645 1.00 89.69 81 GLN A CA 1
ATOM 682 C C . GLN A 1 81 ? 16.706 1.004 -11.176 1.00 89.69 81 GLN A C 1
ATOM 684 O O . GLN A 1 81 ? 16.260 0.889 -10.031 1.00 89.69 81 GLN A O 1
ATOM 689 N N . LYS A 1 82 ? 16.153 1.841 -12.061 1.00 90.19 82 LYS A N 1
ATOM 690 C CA . LYS A 1 82 ? 14.961 2.640 -11.765 1.00 90.19 82 LYS A CA 1
ATOM 691 C C . LYS A 1 82 ? 13.728 1.765 -11.536 1.00 90.19 82 LYS A C 1
ATOM 693 O O . LYS A 1 82 ? 12.936 2.073 -10.643 1.00 90.19 82 LYS A O 1
ATOM 698 N N . HIS A 1 83 ? 13.558 0.701 -12.316 1.00 92.38 83 HIS A N 1
ATOM 699 C CA . HIS A 1 83 ? 12.467 -0.253 -12.146 1.00 92.38 83 HIS A CA 1
ATOM 700 C C . HIS A 1 83 ? 12.558 -0.956 -10.789 1.00 92.38 83 HIS A C 1
ATOM 702 O O . HIS A 1 83 ? 11.622 -0.887 -9.992 1.00 92.38 83 HIS A O 1
ATOM 708 N N . GLU A 1 84 ? 13.724 -1.521 -10.473 1.00 94.81 84 GLU A N 1
ATOM 709 C CA . GLU A 1 84 ? 13.958 -2.222 -9.208 1.00 94.81 84 GLU A CA 1
ATOM 710 C C . GLU A 1 84 ? 13.822 -1.298 -7.992 1.00 94.81 84 GLU A C 1
ATOM 712 O O . GLU A 1 84 ? 13.266 -1.691 -6.967 1.00 94.81 84 GLU A O 1
ATOM 717 N N . LYS A 1 85 ? 14.217 -0.023 -8.108 1.00 95.19 85 LYS A N 1
ATOM 718 C CA . LYS A 1 85 ? 13.955 0.962 -7.050 1.00 95.19 85 LYS A CA 1
ATOM 719 C C . LYS A 1 85 ? 12.456 1.134 -6.788 1.00 95.19 85 LYS A C 1
ATOM 721 O O . LYS A 1 85 ? 12.051 1.150 -5.629 1.00 95.19 85 LYS A O 1
ATOM 726 N N . ASN A 1 86 ? 11.631 1.256 -7.832 1.00 95.75 86 ASN A N 1
ATOM 727 C CA . ASN A 1 86 ? 10.176 1.344 -7.661 1.00 95.75 86 ASN A CA 1
ATOM 728 C C . ASN A 1 86 ? 9.608 0.059 -7.047 1.00 95.75 86 ASN A C 1
ATOM 730 O O . ASN A 1 86 ? 8.768 0.143 -6.154 1.00 95.75 86 ASN A O 1
ATOM 734 N N . ARG A 1 87 ? 10.115 -1.108 -7.460 1.00 97.31 87 ARG A N 1
ATOM 735 C CA . ARG A 1 87 ? 9.713 -2.412 -6.922 1.00 97.31 87 ARG A CA 1
ATOM 736 C C . ARG A 1 87 ? 9.962 -2.534 -5.424 1.00 97.31 87 ARG A C 1
ATOM 738 O O . ARG A 1 87 ? 9.050 -2.889 -4.685 1.00 97.31 87 ARG A O 1
ATOM 745 N N . ILE A 1 88 ? 11.179 -2.231 -4.970 1.00 98.19 88 ILE A N 1
ATOM 746 C CA . ILE A 1 88 ? 11.553 -2.291 -3.547 1.00 98.19 88 ILE A CA 1
ATOM 747 C C . ILE A 1 88 ? 10.623 -1.397 -2.731 1.00 98.19 88 ILE A C 1
ATOM 749 O O . ILE A 1 88 ? 10.024 -1.836 -1.752 1.00 98.19 88 ILE A O 1
ATOM 753 N N . VAL A 1 89 ? 10.447 -0.165 -3.198 1.00 97.75 89 VAL A N 1
ATOM 754 C CA . VAL A 1 89 ? 9.624 0.845 -2.540 1.00 97.75 89 VAL A CA 1
ATOM 755 C C . VAL A 1 89 ? 8.145 0.429 -2.478 1.00 97.75 89 VAL A C 1
ATOM 757 O O . VAL A 1 89 ? 7.495 0.622 -1.450 1.00 97.75 89 VAL A O 1
ATOM 760 N N . TYR A 1 90 ? 7.611 -0.171 -3.545 1.00 98.31 90 TYR A N 1
ATOM 761 C CA . TYR A 1 90 ? 6.267 -0.755 -3.557 1.00 98.31 90 TYR A CA 1
ATOM 762 C C . TYR A 1 90 ? 6.154 -1.908 -2.546 1.00 98.31 90 TYR A C 1
ATOM 764 O O . TYR A 1 90 ? 5.257 -1.901 -1.705 1.00 98.31 90 TYR A O 1
ATOM 772 N N . LEU A 1 91 ? 7.091 -2.860 -2.547 1.00 98.56 91 LEU A N 1
ATOM 773 C CA . LEU A 1 91 ? 7.059 -4.016 -1.643 1.00 98.56 91 LEU A CA 1
ATOM 774 C C . LEU A 1 91 ? 7.150 -3.614 -0.164 1.00 98.56 91 LEU A C 1
ATOM 776 O O . LEU A 1 91 ? 6.476 -4.207 0.683 1.00 98.56 91 LEU A O 1
ATOM 780 N N . GLU A 1 92 ? 7.971 -2.617 0.164 1.00 98.44 92 GLU A N 1
ATOM 781 C CA . GLU A 1 92 ? 8.059 -2.051 1.514 1.00 98.44 92 GLU A CA 1
ATOM 782 C C . GLU A 1 92 ? 6.737 -1.412 1.945 1.00 98.44 92 GLU A C 1
ATOM 784 O O . GLU A 1 92 ? 6.268 -1.655 3.061 1.00 98.44 92 GLU A O 1
ATOM 789 N N . HIS A 1 93 ? 6.092 -0.671 1.042 1.00 98.56 93 HIS A N 1
ATOM 790 C CA . HIS A 1 93 ? 4.782 -0.077 1.295 1.00 98.56 93 HIS A CA 1
ATOM 791 C C . HIS A 1 93 ? 3.709 -1.139 1.553 1.00 98.56 93 HIS A C 1
ATOM 793 O O . HIS A 1 93 ? 2.996 -1.049 2.550 1.00 98.56 93 HIS A O 1
ATOM 799 N N . ILE A 1 94 ? 3.655 -2.201 0.741 1.00 98.69 94 ILE A N 1
ATOM 800 C CA . ILE A 1 94 ? 2.729 -3.329 0.947 1.00 98.69 94 ILE A CA 1
ATOM 801 C C . ILE A 1 94 ? 2.939 -3.984 2.317 1.00 98.69 94 ILE A C 1
ATOM 803 O O . ILE A 1 94 ? 1.973 -4.301 3.016 1.00 98.69 94 ILE A O 1
ATOM 807 N N . LYS A 1 95 ? 4.194 -4.181 2.741 1.00 98.56 95 LYS A N 1
ATOM 808 C CA . LYS A 1 95 ? 4.499 -4.725 4.075 1.00 98.56 95 LYS A CA 1
ATOM 809 C C . LYS A 1 95 ? 4.005 -3.800 5.187 1.00 98.56 95 LYS A C 1
ATOM 811 O O . LYS A 1 95 ? 3.402 -4.282 6.148 1.00 98.56 95 LYS A O 1
ATOM 816 N N . ASN A 1 96 ? 4.232 -2.492 5.060 1.00 98.38 96 ASN A N 1
ATOM 817 C CA . ASN A 1 96 ? 3.768 -1.516 6.044 1.00 98.38 96 ASN A CA 1
ATOM 818 C C . ASN A 1 96 ? 2.235 -1.477 6.122 1.00 98.38 96 ASN A C 1
ATOM 820 O O . ASN A 1 96 ? 1.675 -1.554 7.217 1.00 98.38 96 ASN A O 1
ATOM 824 N N . TYR A 1 97 ? 1.575 -1.455 4.964 1.00 98.75 97 TYR A N 1
ATOM 825 C CA . TYR A 1 97 ? 0.125 -1.518 4.846 1.00 98.75 97 TYR A CA 1
ATOM 826 C C . TYR A 1 97 ? -0.446 -2.749 5.557 1.00 98.75 97 TYR A C 1
ATOM 828 O O . TYR A 1 97 ? -1.272 -2.619 6.459 1.00 98.75 97 TYR A O 1
ATOM 836 N N . ARG A 1 98 ? 0.065 -3.945 5.237 1.00 98.69 98 ARG A N 1
ATOM 837 C CA . ARG A 1 98 ? -0.376 -5.201 5.865 1.00 98.69 98 ARG A CA 1
ATOM 838 C C . ARG A 1 98 ? -0.199 -5.178 7.379 1.00 98.69 98 ARG A C 1
ATOM 840 O O . ARG A 1 98 ? -1.086 -5.617 8.101 1.00 98.69 98 ARG A O 1
ATOM 847 N N . ARG A 1 99 ? 0.912 -4.630 7.876 1.00 98.44 99 ARG A N 1
ATOM 848 C CA . ARG A 1 99 ? 1.160 -4.487 9.317 1.00 98.44 99 ARG A CA 1
ATOM 849 C C . ARG A 1 99 ? 0.109 -3.598 9.988 1.00 98.44 99 ARG A C 1
ATOM 851 O O . ARG A 1 99 ? -0.381 -3.961 11.053 1.00 98.44 99 ARG A O 1
ATOM 858 N N . ILE A 1 100 ? -0.225 -2.451 9.396 1.00 98.00 100 ILE A N 1
ATOM 859 C CA . ILE A 1 100 ? -1.230 -1.527 9.946 1.00 98.00 100 ILE A CA 1
ATOM 860 C C . ILE A 1 100 ? -2.636 -2.132 9.849 1.00 98.00 100 ILE A C 1
ATOM 862 O O . ILE A 1 100 ? -3.352 -2.130 10.848 1.00 98.00 100 ILE A O 1
ATOM 866 N N . LYS A 1 101 ? -2.991 -2.764 8.723 1.00 98.38 101 LYS A N 1
ATOM 867 C CA . LYS A 1 101 ? -4.241 -3.526 8.571 1.00 98.38 101 LYS A CA 1
ATOM 868 C C . LYS A 1 101 ? -4.399 -4.571 9.674 1.00 98.38 101 LYS A C 1
ATOM 870 O O . LYS A 1 101 ? -5.423 -4.601 10.349 1.00 98.38 101 LYS A O 1
ATOM 875 N N . THR A 1 102 ? -3.373 -5.388 9.913 1.00 98.00 102 THR A N 1
ATOM 876 C CA . THR A 1 102 ? -3.404 -6.390 10.986 1.00 98.00 102 THR A CA 1
ATOM 877 C C . THR A 1 102 ? -3.609 -5.747 12.354 1.00 98.00 102 THR A C 1
ATOM 879 O O . THR A 1 102 ? -4.372 -6.280 13.150 1.00 98.00 102 THR A O 1
ATOM 882 N N . LYS A 1 103 ? -3.000 -4.585 12.635 1.00 96.25 103 LYS A N 1
ATOM 883 C CA . LYS A 1 103 ? -3.251 -3.865 13.894 1.00 96.25 103 LYS A CA 1
ATOM 884 C C . LYS A 1 103 ? -4.718 -3.462 14.044 1.00 96.25 103 LYS A C 1
ATOM 886 O O . LYS A 1 103 ? -5.269 -3.688 15.116 1.00 96.25 103 LYS A O 1
ATOM 891 N N . VAL A 1 104 ? -5.339 -2.905 13.000 1.00 96.44 104 VAL A N 1
ATOM 892 C CA . VAL A 1 104 ? -6.771 -2.549 13.012 1.00 96.44 104 VAL A CA 1
ATOM 893 C C . VAL A 1 104 ? -7.615 -3.793 13.292 1.00 96.44 104 VAL A C 1
ATOM 895 O O . VAL A 1 104 ? -8.397 -3.800 14.238 1.00 96.44 104 VAL A O 1
ATOM 898 N N . LEU A 1 105 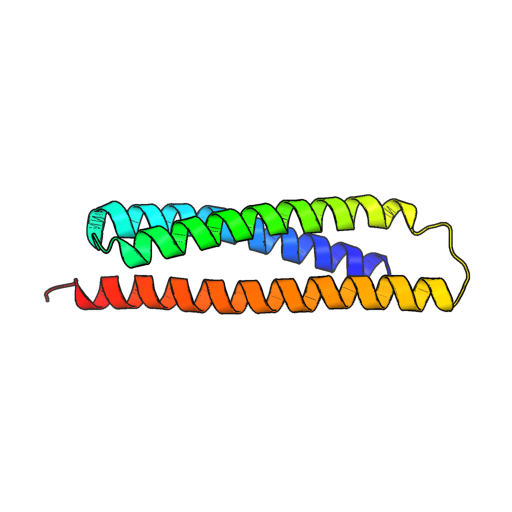? -7.397 -4.880 12.545 1.00 96.25 105 LEU A N 1
ATOM 899 C CA . LEU A 1 105 ? -8.139 -6.134 12.721 1.00 96.25 105 LEU A CA 1
ATOM 900 C C . LEU A 1 105 ? -7.974 -6.722 14.132 1.00 96.25 105 LEU A C 1
ATOM 902 O O . LEU A 1 105 ? -8.953 -7.158 14.733 1.00 96.25 105 LEU A O 1
ATOM 906 N N . SER A 1 106 ? -6.766 -6.685 14.701 1.00 95.06 106 SER A N 1
ATOM 907 C CA . SER A 1 106 ? -6.528 -7.121 16.081 1.00 95.06 106 SER A CA 1
ATOM 908 C C . SER A 1 106 ? -7.278 -6.264 17.101 1.00 95.06 106 SER A C 1
ATOM 910 O O . SER A 1 106 ? -7.808 -6.800 18.070 1.00 95.06 106 SER A O 1
ATOM 912 N N . GLN A 1 107 ? -7.349 -4.946 16.896 1.00 93.44 107 GLN A N 1
ATOM 913 C CA . GLN A 1 107 ? -8.117 -4.055 17.771 1.00 93.44 107 GLN A CA 1
ATOM 914 C C . GLN A 1 107 ? -9.623 -4.327 17.674 1.00 93.44 107 GLN A C 1
ATOM 916 O O . GLN A 1 107 ? -10.302 -4.306 18.697 1.00 93.44 107 GLN A O 1
ATOM 921 N N . ILE A 1 108 ? -10.147 -4.648 16.486 1.00 93.00 108 ILE A N 1
ATOM 922 C CA . ILE A 1 108 ? -11.547 -5.078 16.332 1.00 93.00 108 ILE A CA 1
ATOM 923 C C . ILE A 1 108 ? -11.800 -6.342 17.157 1.00 93.00 108 ILE A C 1
ATOM 925 O O . ILE A 1 108 ? -12.736 -6.369 17.949 1.00 93.00 108 ILE A O 1
ATOM 929 N N . LEU A 1 109 ? -10.947 -7.364 17.024 1.00 92.38 109 LEU A N 1
ATOM 930 C CA . LEU A 1 109 ? -11.105 -8.628 17.753 1.00 92.38 109 LEU A CA 1
ATOM 931 C C . LEU A 1 109 ? -11.109 -8.439 19.275 1.00 92.38 109 LEU A C 1
ATOM 933 O O . LEU A 1 109 ? -11.895 -9.084 19.960 1.00 92.38 109 LEU A O 1
ATOM 937 N N . LEU A 1 110 ? -10.271 -7.543 19.802 1.00 89.19 110 LEU A N 1
ATOM 938 C CA . LEU A 1 110 ? -10.235 -7.234 21.236 1.00 89.19 110 LEU A CA 1
ATOM 939 C C . LEU A 1 110 ? -11.477 -6.470 21.724 1.00 89.19 110 LEU A C 1
ATOM 941 O O . LEU A 1 110 ? -11.820 -6.563 22.901 1.00 89.19 110 LEU A O 1
ATOM 945 N N . ASN A 1 111 ? -12.145 -5.718 20.845 1.00 79.00 111 ASN A N 1
ATOM 946 C CA . ASN A 1 111 ? -13.344 -4.946 21.181 1.00 79.00 111 ASN A CA 1
ATOM 947 C C . ASN A 1 111 ? -14.648 -5.755 21.089 1.00 79.00 111 ASN A C 1
ATOM 949 O O . ASN A 1 111 ? -15.677 -5.310 21.600 1.00 79.00 111 ASN A O 1
ATOM 953 N N . ILE A 1 112 ? -14.627 -6.949 20.489 1.00 74.06 112 ILE A N 1
ATOM 954 C CA . ILE A 1 112 ? -15.773 -7.862 20.503 1.00 74.06 112 ILE A CA 1
ATOM 955 C C . ILE A 1 112 ? -15.859 -8.489 21.901 1.00 74.06 112 ILE A C 1
ATOM 957 O O . ILE A 1 112 ? -15.167 -9.457 22.215 1.00 74.06 112 ILE A O 1
ATOM 961 N N . LYS A 1 113 ? -16.712 -7.924 22.763 1.00 55.78 113 LYS A N 1
ATOM 962 C CA . LYS A 1 113 ? -17.148 -8.602 23.990 1.00 55.78 113 LYS A CA 1
ATOM 963 C C . LYS A 1 113 ? -18.061 -9.764 23.585 1.00 55.78 113 LYS A C 1
ATOM 965 O O . LYS A 1 113 ? -19.109 -9.516 22.992 1.00 55.78 113 LYS A O 1
ATOM 970 N N . VAL A 1 114 ? -17.630 -10.997 23.864 1.00 49.38 114 VAL A N 1
ATOM 971 C CA . VAL A 1 114 ? -18.481 -12.203 23.827 1.00 49.38 114 VAL A CA 1
ATOM 972 C C . VAL A 1 114 ? -19.503 -12.137 24.954 1.00 49.38 114 VAL A C 1
ATOM 974 O O . VAL A 1 114 ? -19.104 -11.719 26.066 1.00 49.38 114 VAL A O 1
#

Secondary structure (DSSP, 8-state):
-HHHHHHHHHHHHHHHHHHHHHHHHHHHHIIIII--HHHHHHHHHHHHHHHHHHHHHHHHHHHGGGGGG--SHHHHHHHHHHHHHHHHHHHHHHHHHHHHHHHHHHHHHHH---

Foldseek 3Di:
DLVVLLVVLVVLLVVLVVLLVVLVVLLVCCVPPQVDPVLNVVSVVLNVVSVVLSVVSVVLSVCSVVLVPDPDPVSVVVNVVVSVVNVVVSVVSVVSSVVSVVVSVVSVVVRDDD